Protein AF-A0A7X9C3J2-F1 (afdb_monomer_lite)

Sequence (132 aa):
MGRQAVDTYNKCHPKYGDTINPFNKTVDPSEFSPTLTTRPEGFKTAILPITSNYRLRKLTPKECWRLMGFRDEDIDKCYELKVSDSQLYKQAGNSIITYCIALLMEHLYKAQYDNTYVCTDEKILNNRRRIL

Foldseek 3Di:
DDPLQVVLCVVPVDDALWFAQSVVSDIHPPSDQPQQALDPVDPRRGQGQHDPVRDTDGDFLQRLCVSLVDDSVVVVVVVVVVPDSSVSSNCSNPGHRPVVVQQVVQVVCCVPPNVPRQGPVNVVVVVVVVVD

Secondary structure (DSSP, 8-state):
--HHHHHHHHHH-PPTTPEEETTTTEEE-SSSPPPP---TT---S-EEE-STT--EEEPPHHHHHHHTT--HHHHHHHHHTT--HHHHHHHHHHPPPHHHHHHHHHHHHHHHT-TT---HHHHHHHHHTT--

Radius of gyration: 18.85 Å; chains: 1; bounding box: 46×41×49 Å

pLDDT: mean 80.95, std 13.97, range [46.06, 97.5]

Structure (mmCIF, N/CA/C/O backbone):
data_AF-A0A7X9C3J2-F1
#
_entry.id   AF-A0A7X9C3J2-F1
#
loop_
_atom_site.group_PDB
_atom_site.id
_atom_site.type_symbol
_atom_site.label_atom_id
_atom_site.label_alt_id
_atom_site.label_comp_id
_atom_site.label_asym_id
_atom_site.label_entity_id
_atom_site.label_seq_id
_atom_site.pdbx_PDB_ins_code
_atom_site.Cartn_x
_atom_site.Cartn_y
_atom_site.Cartn_z
_atom_site.occupancy
_atom_site.B_iso_or_equiv
_atom_site.auth_seq_id
_atom_site.auth_comp_id
_atom_site.auth_asym_id
_atom_site.auth_atom_id
_atom_site.pdbx_PDB_model_num
ATOM 1 N N . MET A 1 1 ? -12.544 3.944 18.042 1.00 55.84 1 MET A N 1
ATOM 2 C CA . MET A 1 1 ? -11.863 4.920 17.159 1.00 55.84 1 MET A CA 1
ATOM 3 C C . MET A 1 1 ? -11.459 6.120 18.009 1.00 55.84 1 MET A C 1
ATOM 5 O O . MET A 1 1 ? -12.185 6.426 18.942 1.00 55.84 1 MET A O 1
ATOM 9 N N . GLY A 1 2 ? -10.278 6.711 17.799 1.00 65.25 2 GLY A N 1
ATOM 10 C CA . GLY A 1 2 ? -9.733 7.712 18.727 1.00 65.25 2 GLY A CA 1
ATOM 11 C C . GLY A 1 2 ? -10.494 9.038 18.675 1.00 65.25 2 GLY A C 1
ATOM 12 O O . GLY A 1 2 ? -10.713 9.555 17.585 1.00 65.25 2 GLY A O 1
ATOM 13 N N . ARG A 1 3 ? -10.843 9.592 19.844 1.00 71.69 3 ARG A N 1
ATOM 14 C CA . ARG A 1 3 ? -11.525 10.893 20.025 1.00 71.69 3 ARG A CA 1
ATOM 15 C C . ARG A 1 3 ? -10.906 12.004 19.160 1.00 71.69 3 ARG A C 1
ATOM 17 O O . ARG A 1 3 ? -11.608 12.677 18.422 1.00 71.69 3 ARG A O 1
ATOM 24 N N . GLN A 1 4 ? -9.574 12.020 19.096 1.00 74.75 4 GLN A N 1
ATOM 25 C CA . GLN A 1 4 ? -8.766 12.934 18.280 1.00 74.75 4 GLN A CA 1
ATOM 26 C C . GLN A 1 4 ? -9.120 12.951 16.782 1.00 74.75 4 GLN A C 1
ATOM 28 O O . GLN A 1 4 ? -9.035 13.999 16.149 1.00 74.75 4 GLN A O 1
ATOM 33 N N . ALA A 1 5 ? -9.501 11.812 16.194 1.00 73.25 5 ALA A N 1
ATOM 34 C CA . ALA A 1 5 ? -9.855 11.743 14.775 1.00 73.25 5 ALA A CA 1
ATOM 35 C C . ALA A 1 5 ? -11.196 12.426 14.495 1.00 73.25 5 ALA A C 1
ATOM 37 O O . ALA A 1 5 ? -11.328 13.149 13.513 1.00 73.25 5 ALA A O 1
ATOM 38 N N . VAL A 1 6 ? -12.163 12.224 15.392 1.00 76.94 6 VAL A N 1
ATOM 39 C CA . VAL A 1 6 ? -13.481 12.866 15.333 1.00 76.94 6 VAL A CA 1
ATOM 40 C C . VAL A 1 6 ? -13.342 14.367 15.589 1.00 76.94 6 VAL A C 1
ATOM 42 O O . VAL A 1 6 ? -13.913 15.170 14.859 1.00 76.94 6 VAL A O 1
ATOM 45 N N . ASP A 1 7 ? -12.510 14.754 16.557 1.00 80.31 7 ASP A N 1
ATOM 46 C CA . ASP A 1 7 ? -12.231 16.164 16.849 1.00 80.31 7 ASP A CA 1
ATOM 47 C C . ASP A 1 7 ? -11.581 16.873 15.647 1.00 80.31 7 ASP A C 1
ATOM 49 O O . ASP A 1 7 ? -11.949 17.994 15.304 1.00 80.31 7 ASP A O 1
ATOM 53 N N . THR A 1 8 ? -10.636 16.205 14.974 1.00 78.19 8 THR A N 1
ATOM 54 C CA . THR A 1 8 ? -9.980 16.733 13.764 1.00 78.19 8 THR A CA 1
ATOM 55 C C . THR A 1 8 ? -10.974 16.871 12.614 1.00 78.19 8 THR A C 1
ATOM 57 O O . THR A 1 8 ? -11.003 17.899 11.942 1.00 78.19 8 THR A O 1
ATOM 60 N N . TYR A 1 9 ? -11.832 15.868 12.424 1.00 78.12 9 TYR A N 1
ATOM 61 C CA . TYR A 1 9 ? -12.887 15.892 11.417 1.00 78.12 9 TYR A CA 1
ATOM 62 C C . TYR A 1 9 ? -13.839 17.084 11.613 1.00 78.12 9 TYR A C 1
ATOM 64 O O . TYR A 1 9 ? -14.068 17.853 10.681 1.00 78.12 9 TYR A O 1
ATOM 72 N N . ASN A 1 10 ? -14.332 17.280 12.840 1.00 80.50 10 ASN A N 1
ATOM 73 C CA . ASN A 1 10 ? -15.254 18.370 13.170 1.00 80.50 10 ASN A CA 1
ATOM 74 C C . ASN A 1 10 ? -14.620 19.755 13.006 1.00 80.50 10 ASN A C 1
ATOM 76 O O . ASN A 1 10 ? -15.331 20.711 12.728 1.00 80.50 10 ASN A O 1
ATOM 80 N N . LYS A 1 11 ? -13.300 19.872 13.190 1.00 82.62 11 LYS A N 1
ATOM 81 C CA . LYS A 1 11 ? -12.580 21.141 13.040 1.00 82.62 11 LYS A CA 1
ATOM 82 C C . LYS A 1 11 ? -12.280 21.484 11.579 1.00 82.62 11 LYS A C 1
ATOM 84 O O . LYS A 1 11 ? -12.312 22.654 11.213 1.00 82.62 11 LYS A O 1
ATOM 89 N N . CYS A 1 12 ? -11.910 20.489 10.776 1.00 76.50 12 CYS A N 1
ATOM 90 C CA . CYS A 1 12 ? -11.359 20.710 9.439 1.00 76.50 12 CYS A CA 1
ATOM 91 C C . CYS A 1 12 ? -12.366 20.497 8.302 1.00 76.50 12 CYS A C 1
ATOM 93 O O . CYS A 1 12 ? -12.061 20.886 7.181 1.00 76.50 12 CYS A O 1
ATOM 95 N N . HIS A 1 13 ? -13.532 19.898 8.573 1.00 78.31 13 HIS A N 1
ATOM 96 C CA . HIS A 1 13 ? -14.576 19.600 7.581 1.00 78.31 13 HIS A CA 1
ATOM 97 C C . HIS A 1 13 ? -14.032 18.974 6.276 1.00 78.31 13 HIS A C 1
ATOM 99 O O . HIS A 1 13 ? -14.215 19.541 5.196 1.00 78.31 13 HIS A O 1
ATOM 105 N N . PRO A 1 14 ? -13.342 17.819 6.367 1.00 75.69 14 PRO A N 1
ATOM 106 C CA . PRO A 1 14 ? -12.722 17.174 5.214 1.00 75.69 14 PRO A CA 1
ATOM 107 C C . PRO A 1 14 ? -13.765 16.694 4.200 1.00 75.69 14 PRO A C 1
ATOM 109 O O . PRO A 1 14 ? -14.871 16.276 4.560 1.00 75.69 14 PRO A O 1
ATOM 112 N N . LYS A 1 15 ? -13.388 16.725 2.925 1.00 76.12 15 LYS A N 1
ATOM 113 C CA . LYS A 1 15 ? -14.177 16.206 1.808 1.00 76.12 15 LYS A CA 1
ATOM 114 C C . LYS A 1 15 ? -13.966 14.703 1.649 1.00 76.12 15 LYS A C 1
ATOM 116 O O . LYS A 1 15 ? -13.072 14.102 2.239 1.00 76.12 15 LYS A O 1
ATOM 121 N N . TYR A 1 16 ? -14.826 14.083 0.846 1.00 74.00 16 TYR A N 1
ATOM 122 C CA . TYR A 1 16 ? -14.656 12.688 0.452 1.00 74.00 16 TYR A CA 1
ATOM 123 C C . TYR A 1 16 ? -13.303 12.490 -0.246 1.00 74.00 16 TYR A C 1
ATOM 125 O O . TYR A 1 16 ? -12.976 13.248 -1.153 1.00 74.00 16 TYR A O 1
ATOM 133 N N . GLY A 1 17 ? -12.551 11.469 0.173 1.00 70.62 17 GLY A N 1
ATOM 134 C CA . GLY A 1 17 ? -11.214 11.169 -0.356 1.00 70.62 17 GLY A CA 1
ATOM 135 C C . GLY A 1 17 ? -10.057 11.805 0.420 1.00 70.62 17 GLY A C 1
ATOM 136 O O . GLY A 1 17 ? -8.933 11.322 0.309 1.00 70.62 17 GLY A O 1
ATOM 137 N N . ASP A 1 18 ? -10.319 12.803 1.268 1.00 76.69 18 ASP A N 1
ATOM 138 C CA . ASP A 1 18 ? -9.273 13.428 2.076 1.00 76.69 18 ASP A CA 1
ATOM 139 C C . ASP A 1 18 ? -8.725 12.459 3.132 1.00 76.69 18 ASP A C 1
ATOM 141 O O . ASP A 1 18 ? -9.468 11.724 3.789 1.00 76.69 18 ASP A O 1
ATOM 145 N N . THR A 1 19 ? -7.420 12.507 3.386 1.00 77.25 19 THR A N 1
ATOM 146 C CA . THR A 1 19 ? -6.831 11.727 4.475 1.00 77.25 19 THR A CA 1
ATOM 147 C C . THR A 1 19 ? -6.759 12.549 5.753 1.00 77.25 19 THR A C 1
ATOM 149 O O . THR A 1 19 ? -6.140 13.609 5.805 1.00 77.25 19 THR A O 1
ATOM 152 N N . ILE A 1 20 ? -7.347 12.039 6.835 1.00 76.38 20 ILE A N 1
ATOM 153 C CA . ILE A 1 20 ? -7.282 12.693 8.144 1.00 76.38 20 ILE A CA 1
ATOM 154 C C . ILE A 1 20 ? -6.069 12.166 8.897 1.00 76.38 20 ILE A C 1
ATOM 156 O O . ILE A 1 20 ? -5.928 10.956 9.092 1.00 76.38 20 ILE A O 1
ATOM 160 N N . ASN A 1 21 ? -5.239 13.085 9.388 1.00 76.31 21 ASN A N 1
ATOM 161 C CA . ASN A 1 21 ? -4.137 12.803 10.295 1.00 76.31 21 ASN A CA 1
ATOM 162 C C . ASN A 1 21 ? -4.512 13.242 11.725 1.00 76.31 21 ASN A C 1
ATOM 164 O O . ASN A 1 21 ? -4.369 14.417 12.077 1.00 76.31 21 ASN A O 1
ATOM 168 N N . PRO A 1 22 ? -4.958 12.312 12.594 1.00 70.56 22 PRO A N 1
ATOM 169 C CA . PRO A 1 22 ? -5.449 12.656 13.928 1.00 70.56 22 PRO A CA 1
ATOM 170 C C . PRO A 1 22 ? -4.363 13.160 14.877 1.00 70.56 22 PRO A C 1
ATOM 172 O O . PRO A 1 22 ? -4.672 13.850 15.844 1.00 70.56 22 PRO A O 1
ATOM 175 N N . PHE A 1 23 ? -3.103 12.782 14.641 1.00 71.50 23 PHE A N 1
ATOM 176 C CA . PHE A 1 23 ? -1.991 13.166 15.507 1.00 71.50 23 PHE A CA 1
ATOM 177 C C . PHE A 1 23 ? -1.625 14.633 15.315 1.00 71.50 23 PHE A C 1
ATOM 179 O O . PHE A 1 23 ? -1.527 15.379 16.286 1.00 71.50 23 PHE A O 1
ATOM 186 N N . ASN A 1 24 ? -1.487 15.045 14.055 1.00 72.69 24 ASN A N 1
ATOM 187 C CA . ASN A 1 24 ? -1.146 16.423 13.711 1.00 72.69 24 ASN A CA 1
ATOM 188 C C . ASN A 1 24 ? -2.385 17.326 13.638 1.00 72.69 24 ASN A C 1
ATOM 190 O O . ASN A 1 24 ? -2.246 18.539 13.513 1.00 72.69 24 ASN A O 1
ATOM 194 N N . LYS A 1 25 ? -3.592 16.750 13.746 1.00 74.94 25 LYS A N 1
ATOM 195 C CA . LYS A 1 25 ? -4.881 17.439 13.576 1.00 74.94 25 LYS A CA 1
ATOM 196 C C . LYS A 1 25 ? -4.974 18.160 12.227 1.00 74.94 25 LYS A C 1
ATOM 198 O O . LYS A 1 25 ? -5.505 19.266 12.144 1.00 74.94 25 LYS A O 1
ATOM 203 N N . THR A 1 26 ? -4.425 17.533 11.191 1.00 75.81 26 THR A N 1
ATOM 204 C CA . THR A 1 26 ? -4.413 18.043 9.819 1.00 75.81 26 THR A CA 1
ATOM 205 C C . THR A 1 26 ? -5.200 17.122 8.896 1.00 75.81 26 THR A C 1
ATOM 207 O O . THR A 1 26 ? -5.450 15.954 9.210 1.00 75.81 26 THR A O 1
ATOM 210 N N . VAL A 1 27 ? -5.583 17.667 7.746 1.00 77.19 27 VAL A N 1
ATOM 211 C CA . VAL A 1 27 ? -6.227 16.949 6.649 1.00 77.19 27 VAL A CA 1
ATOM 212 C C . VAL A 1 27 ? -5.351 17.114 5.417 1.00 77.19 27 VAL A C 1
ATOM 214 O O . VAL A 1 27 ? -4.864 18.213 5.156 1.00 77.19 27 VAL A O 1
ATOM 217 N N . ASP A 1 28 ? -5.130 16.021 4.701 1.00 77.44 28 ASP A N 1
ATOM 218 C CA . ASP A 1 28 ? -4.396 15.994 3.446 1.00 77.44 28 ASP A CA 1
ATOM 219 C C . ASP A 1 28 ? -5.386 15.819 2.278 1.00 77.44 28 ASP A C 1
ATOM 221 O O . ASP A 1 28 ? -6.055 14.781 2.218 1.00 77.44 28 ASP A O 1
ATOM 225 N N . PRO A 1 29 ? -5.510 16.815 1.379 1.00 76.81 29 PRO A N 1
ATOM 226 C CA . PRO 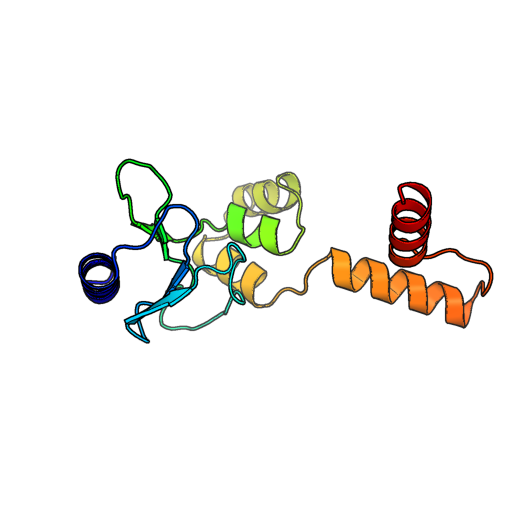A 1 29 ? -6.413 16.771 0.234 1.00 76.81 29 PRO A CA 1
ATOM 227 C C . PRO A 1 29 ? -5.780 16.119 -1.005 1.00 76.81 29 PRO A C 1
ATOM 229 O O . PRO A 1 29 ? -6.321 16.240 -2.099 1.00 76.81 29 PRO A O 1
ATOM 232 N N . SER A 1 30 ? -4.611 15.484 -0.884 1.00 70.25 30 SER A N 1
ATOM 233 C CA . SER A 1 30 ? -3.851 14.984 -2.035 1.00 70.25 30 SER A CA 1
ATOM 234 C C . SER A 1 30 ? -4.496 13.810 -2.780 1.00 70.25 30 SER A C 1
ATOM 236 O O . SER A 1 30 ? -3.909 13.357 -3.754 1.00 70.25 30 SER A O 1
ATOM 238 N N . GLU A 1 31 ? -5.657 13.298 -2.348 1.00 73.94 31 GLU A N 1
ATOM 239 C CA . GLU A 1 31 ? -6.332 12.076 -2.848 1.00 73.94 31 GLU A CA 1
ATOM 240 C C . GLU A 1 31 ? -5.480 10.789 -2.776 1.00 73.94 31 GLU A C 1
ATOM 242 O O . GLU A 1 31 ? -5.987 9.678 -2.950 1.00 73.94 31 GLU A O 1
ATOM 247 N N . PHE A 1 32 ? -4.188 10.910 -2.476 1.00 78.38 32 PHE A N 1
ATOM 248 C CA . PHE A 1 32 ? -3.250 9.816 -2.334 1.00 78.38 32 PHE A CA 1
ATOM 249 C C . PHE A 1 32 ? -3.244 9.289 -0.904 1.00 78.38 32 PHE A C 1
ATOM 251 O O . PHE A 1 32 ? -3.443 10.007 0.078 1.00 78.38 32 PHE A O 1
ATOM 258 N N . SER A 1 33 ? -2.972 7.992 -0.782 1.00 77.81 33 SER A N 1
ATOM 259 C CA . SER A 1 33 ? -2.754 7.393 0.527 1.00 77.81 33 SER A CA 1
ATOM 260 C C . SER A 1 33 ? -1.368 7.787 1.052 1.00 77.81 33 SER A C 1
ATOM 262 O O . SER A 1 33 ? -0.391 7.685 0.304 1.00 77.81 33 SER A O 1
ATOM 264 N N . PRO A 1 34 ? -1.238 8.197 2.325 1.00 79.75 34 PRO A N 1
ATOM 265 C CA . PRO A 1 34 ? 0.069 8.403 2.932 1.00 79.75 34 PRO A CA 1
ATOM 266 C C . PRO A 1 34 ? 0.793 7.066 3.130 1.00 79.75 34 PRO A C 1
ATOM 268 O O . PRO A 1 34 ? 0.196 5.989 3.081 1.00 79.75 34 PRO A O 1
ATOM 271 N N . THR A 1 35 ? 2.087 7.130 3.442 1.00 82.75 35 THR A N 1
ATOM 272 C CA . THR A 1 35 ? 2.902 5.939 3.700 1.00 82.75 35 THR A CA 1
ATOM 273 C C . THR A 1 35 ? 2.289 5.051 4.791 1.00 82.75 35 THR A C 1
ATOM 275 O O . THR A 1 35 ? 2.094 5.472 5.939 1.00 82.75 35 THR A O 1
ATOM 278 N N . LEU A 1 36 ? 2.028 3.789 4.442 1.00 82.38 36 LEU A N 1
ATOM 279 C CA . LEU A 1 36 ? 1.606 2.762 5.391 1.00 82.38 36 LEU A CA 1
ATOM 280 C C . LEU A 1 36 ? 2.763 2.472 6.355 1.00 82.38 36 LEU A C 1
ATOM 282 O O . 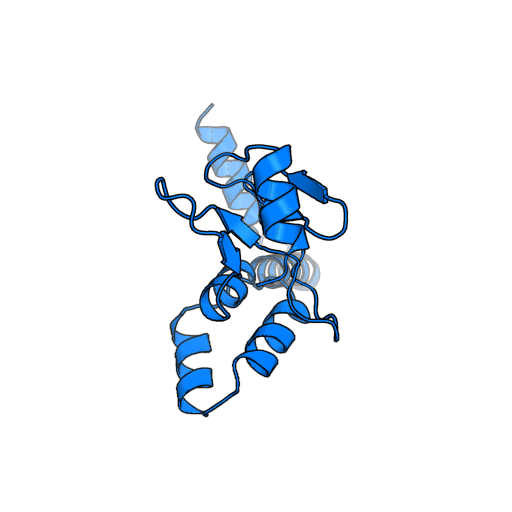LEU A 1 36 ? 3.885 2.230 5.929 1.00 82.38 36 LEU A O 1
ATOM 286 N N . THR A 1 37 ? 2.508 2.521 7.664 1.00 77.06 37 THR A N 1
ATOM 287 C CA . THR A 1 37 ? 3.561 2.393 8.687 1.00 77.06 37 THR A CA 1
ATOM 288 C C . THR A 1 37 ? 3.222 1.333 9.726 1.00 77.06 37 THR A C 1
ATOM 290 O O . THR A 1 37 ? 2.082 1.205 10.173 1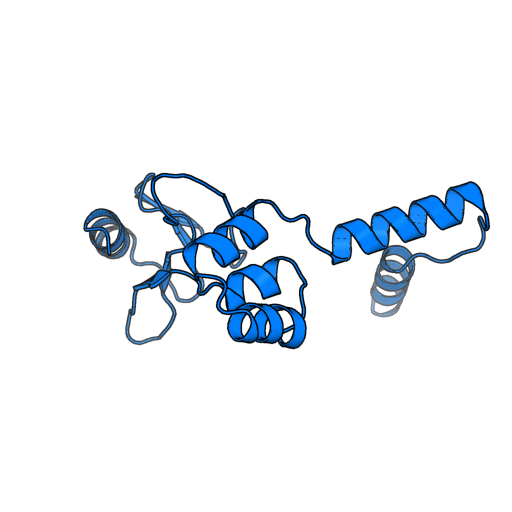.00 77.06 37 THR A O 1
ATOM 293 N N . THR A 1 38 ? 4.241 0.595 10.168 1.00 71.81 38 THR A N 1
ATOM 294 C CA . THR A 1 38 ? 4.147 -0.478 11.168 1.00 71.81 38 THR A CA 1
ATOM 295 C C . THR A 1 38 ? 4.404 0.032 12.583 1.00 71.81 38 THR A C 1
ATOM 297 O O . THR A 1 38 ? 5.296 -0.426 13.291 1.00 71.81 38 THR A O 1
ATOM 300 N N . ARG A 1 39 ? 3.625 1.020 13.039 1.00 63.16 39 ARG A N 1
ATOM 301 C CA . ARG A 1 39 ? 3.799 1.547 14.402 1.00 63.16 39 ARG A CA 1
ATOM 302 C C . ARG A 1 39 ? 3.096 0.665 15.453 1.00 63.16 39 ARG A C 1
ATOM 304 O O . ARG A 1 39 ? 1.935 0.303 15.246 1.00 63.16 39 ARG A O 1
ATOM 311 N N . PRO A 1 40 ? 3.745 0.369 16.601 1.00 47.91 40 PRO A N 1
ATOM 312 C CA . PRO A 1 40 ? 3.141 -0.376 17.713 1.00 47.91 40 PRO A CA 1
ATOM 313 C C . PRO A 1 40 ? 1.878 0.282 18.287 1.00 47.91 40 PRO A C 1
ATOM 315 O O . PRO A 1 40 ? 0.960 -0.418 18.700 1.00 47.91 40 PRO A O 1
ATOM 318 N N . GLU A 1 41 ? 1.782 1.617 18.245 1.00 53.25 41 GLU A N 1
ATOM 319 C CA . GLU A 1 41 ? 0.634 2.397 18.753 1.00 53.25 41 GLU A CA 1
ATOM 320 C C . GLU A 1 41 ? -0.607 2.390 17.838 1.00 53.25 41 GLU A C 1
ATOM 322 O O . GLU A 1 41 ? -1.527 3.207 17.970 1.00 53.25 41 GLU A O 1
ATOM 327 N N . GLY A 1 42 ? -0.647 1.431 16.915 1.00 47.44 42 GLY A N 1
ATOM 328 C CA . GLY A 1 42 ? -1.779 1.156 16.057 1.00 47.44 42 GLY A CA 1
ATOM 329 C C . GLY A 1 42 ? -1.831 2.055 14.828 1.00 47.44 42 GLY A C 1
ATOM 330 O O . GLY A 1 42 ? -1.518 3.242 14.857 1.00 47.44 42 GLY A O 1
ATOM 331 N N . PHE A 1 43 ? -2.309 1.463 13.735 1.00 50.50 43 PHE A N 1
ATOM 332 C CA . PHE A 1 43 ? -2.754 2.141 12.522 1.00 50.50 43 PHE A CA 1
ATOM 333 C C . PHE A 1 43 ? -3.595 3.382 12.869 1.00 50.50 43 PHE A C 1
ATOM 335 O O . PHE A 1 43 ? -4.786 3.253 13.171 1.00 50.50 43 PHE A O 1
ATOM 342 N N . LYS A 1 44 ? -3.006 4.580 12.868 1.00 51.78 44 LYS A N 1
ATOM 343 C CA . LYS A 1 44 ? -3.755 5.851 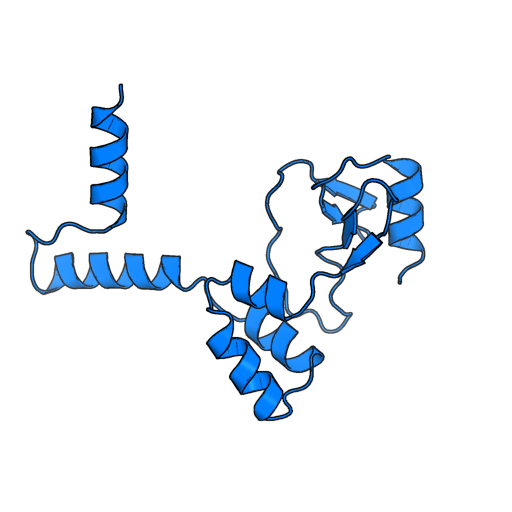12.902 1.00 51.78 44 LYS A CA 1
ATOM 344 C C . LYS A 1 44 ? -3.649 6.616 11.581 1.00 51.78 44 LYS A C 1
ATOM 346 O O . LYS A 1 44 ? -4.274 7.659 11.454 1.00 51.78 44 LYS A O 1
ATOM 351 N N . THR A 1 45 ? -2.894 6.102 10.614 1.00 50.84 45 THR A N 1
ATOM 352 C CA . THR A 1 45 ? -2.400 6.901 9.485 1.00 50.84 45 THR A CA 1
ATOM 353 C C . THR A 1 45 ? -3.270 6.855 8.231 1.00 50.84 45 THR A C 1
ATOM 355 O O . THR A 1 45 ? -2.912 7.466 7.241 1.00 50.84 45 THR A O 1
ATOM 358 N N . ALA A 1 46 ? -4.427 6.197 8.250 1.00 54.94 46 ALA A N 1
ATOM 359 C CA . ALA A 1 46 ? -5.384 6.332 7.154 1.00 54.94 46 ALA A CA 1
ATOM 360 C C . ALA A 1 46 ? -6.805 6.227 7.697 1.00 54.94 46 ALA A C 1
ATOM 362 O O . ALA A 1 46 ? -7.432 5.169 7.644 1.00 54.94 46 ALA A O 1
ATOM 363 N N . ILE A 1 47 ? -7.271 7.311 8.320 1.00 60.47 47 ILE A N 1
ATOM 364 C CA . ILE A 1 47 ? -8.695 7.502 8.573 1.00 60.47 47 ILE A CA 1
ATOM 365 C C . ILE A 1 47 ? -9.232 8.284 7.384 1.00 60.47 47 ILE A C 1
ATOM 367 O O . ILE A 1 47 ? -8.906 9.457 7.221 1.00 60.47 47 ILE A O 1
ATOM 371 N N . LEU A 1 48 ? -10.025 7.609 6.561 1.00 62.19 48 LEU A N 1
ATOM 372 C CA . LEU A 1 48 ? -10.682 8.219 5.413 1.00 62.19 48 LEU A CA 1
ATOM 373 C C . LEU A 1 48 ? -12.149 8.526 5.776 1.00 62.19 48 LEU A C 1
ATOM 375 O O . LEU A 1 48 ? -12.779 7.735 6.494 1.00 62.19 48 LEU A O 1
ATOM 379 N N . PRO A 1 49 ? -12.721 9.638 5.291 1.00 57.12 49 PRO A N 1
ATOM 380 C CA . PRO A 1 49 ? -14.156 9.827 5.154 1.00 57.12 49 PRO A CA 1
ATOM 381 C C . PRO A 1 49 ? -14.619 9.089 3.888 1.00 57.12 49 PRO A C 1
ATOM 383 O O . PRO A 1 49 ? -14.352 9.504 2.765 1.00 57.12 49 PRO A O 1
ATOM 386 N N . ILE A 1 50 ? -15.284 7.944 4.065 1.00 55.50 50 ILE A N 1
ATOM 387 C CA . ILE A 1 50 ? -15.493 6.965 2.973 1.00 55.50 50 ILE A CA 1
ATOM 388 C C . ILE A 1 50 ? -16.870 7.081 2.320 1.00 55.50 50 ILE A C 1
ATOM 390 O O . ILE A 1 50 ? -17.183 6.362 1.382 1.00 55.50 50 ILE A O 1
ATOM 394 N N . THR A 1 51 ? -17.733 7.975 2.790 1.00 52.59 51 THR A N 1
ATOM 395 C CA . THR A 1 51 ? -19.086 8.113 2.233 1.00 52.59 51 THR A CA 1
ATOM 396 C C . THR A 1 51 ? -19.628 9.519 2.445 1.00 52.59 51 THR A C 1
ATOM 398 O O . THR A 1 51 ? -19.223 10.208 3.382 1.00 52.59 51 THR A O 1
ATOM 401 N N . SER A 1 52 ? -20.630 9.884 1.641 1.00 53.78 52 SER A N 1
ATOM 402 C CA . SER A 1 52 ? -21.543 11.019 1.864 1.00 53.78 52 SER A CA 1
ATOM 403 C C . SER A 1 52 ? -22.169 11.045 3.267 1.00 53.78 52 SER A C 1
ATOM 405 O O . SER A 1 52 ? -22.666 12.076 3.700 1.00 53.78 52 SER A O 1
ATOM 407 N N . ASN A 1 53 ? -22.120 9.917 3.984 1.00 56.84 53 ASN A N 1
ATOM 408 C CA . ASN A 1 53 ? -22.672 9.729 5.323 1.00 56.84 53 ASN A CA 1
ATOM 409 C C . ASN A 1 53 ? -21.607 9.874 6.429 1.00 56.84 53 ASN A C 1
ATOM 411 O O . ASN A 1 53 ? -21.813 9.405 7.547 1.00 56.84 53 ASN A O 1
ATOM 415 N N . TYR A 1 54 ? -20.454 10.480 6.121 1.00 59.50 54 TYR A N 1
ATOM 416 C CA . TYR A 1 54 ? -19.451 10.924 7.098 1.00 59.50 54 TYR A CA 1
ATOM 417 C C . TYR A 1 54 ? -18.891 9.825 8.017 1.00 59.50 54 TYR A C 1
ATOM 419 O O . TYR A 1 54 ? -18.538 10.063 9.174 1.00 59.50 54 TYR A O 1
ATOM 427 N N . ARG A 1 55 ? -18.777 8.589 7.513 1.00 67.88 55 ARG A N 1
ATOM 428 C CA . ARG A 1 55 ? -18.218 7.481 8.296 1.00 67.88 55 ARG A CA 1
ATOM 429 C C . ARG A 1 55 ? -16.692 7.473 8.227 1.00 67.88 55 ARG A C 1
ATOM 431 O O . ARG A 1 55 ? -16.107 7.070 7.223 1.00 67.88 55 ARG A O 1
ATOM 438 N N . LEU A 1 56 ? -16.068 7.856 9.337 1.00 73.44 56 LEU A N 1
ATOM 439 C CA . LEU A 1 56 ? -14.637 7.695 9.582 1.00 73.44 56 LEU A CA 1
ATOM 440 C C . LEU A 1 56 ? -14.329 6.209 9.816 1.00 73.44 56 LEU A C 1
ATOM 442 O O . LEU A 1 56 ? -14.848 5.605 10.758 1.00 73.44 56 LEU A O 1
ATOM 446 N N . ARG A 1 57 ? -13.466 5.602 8.993 1.00 77.44 57 ARG A N 1
ATOM 447 C CA . ARG A 1 57 ? -12.888 4.272 9.277 1.00 77.44 57 ARG A CA 1
ATOM 448 C C . ARG A 1 57 ? -11.414 4.201 8.902 1.00 77.44 57 ARG A C 1
ATOM 450 O O . ARG A 1 57 ? -10.927 5.004 8.115 1.00 77.44 57 ARG A O 1
ATOM 457 N N . LYS A 1 58 ? -10.719 3.225 9.485 1.00 77.81 58 LYS A N 1
ATOM 458 C CA . LYS A 1 58 ? -9.376 2.849 9.041 1.00 77.81 58 LYS A CA 1
ATOM 459 C C . LYS A 1 58 ? -9.469 2.097 7.711 1.00 77.81 58 LYS A C 1
ATOM 461 O O . LYS A 1 58 ? -10.483 1.430 7.464 1.00 77.81 58 LYS A O 1
ATOM 466 N N . LEU A 1 59 ? -8.414 2.174 6.904 1.00 81.56 59 LEU A N 1
ATOM 467 C CA . LEU A 1 59 ? -8.197 1.212 5.823 1.00 81.56 59 LEU A CA 1
ATOM 468 C C . LEU A 1 59 ? -8.180 -0.209 6.387 1.00 81.56 59 LEU A C 1
ATOM 470 O O . LEU A 1 59 ? -7.634 -0.428 7.465 1.00 81.56 59 LEU A O 1
ATOM 474 N N . THR A 1 60 ? -8.803 -1.135 5.668 1.00 86.12 60 THR A N 1
ATOM 475 C CA . THR A 1 60 ? -8.787 -2.579 5.933 1.00 86.12 60 THR A CA 1
ATOM 476 C C . THR A 1 60 ? -7.457 -3.191 5.486 1.00 86.12 60 THR A C 1
ATOM 478 O O . THR A 1 60 ? -6.776 -2.596 4.644 1.00 86.12 60 THR A O 1
ATOM 481 N N . PRO A 1 61 ? -7.076 -4.392 5.966 1.00 88.38 61 PRO A N 1
ATOM 482 C CA . PRO A 1 61 ? -5.842 -5.027 5.511 1.00 88.38 61 PRO A CA 1
ATOM 483 C C . PRO A 1 61 ? -5.843 -5.252 3.994 1.00 88.38 61 PRO A C 1
ATOM 485 O O . PRO A 1 61 ? -4.840 -4.982 3.342 1.00 88.38 61 PRO A O 1
ATOM 488 N N . LYS A 1 62 ? -6.994 -5.629 3.417 1.00 89.81 62 LYS A N 1
ATOM 489 C CA . LYS A 1 62 ? -7.176 -5.800 1.966 1.00 89.81 62 LYS A CA 1
ATOM 490 C C . LYS A 1 62 ? -6.888 -4.527 1.181 1.00 89.81 62 LYS A C 1
ATOM 492 O O . LYS A 1 62 ? -6.153 -4.563 0.201 1.00 89.81 62 LYS A O 1
ATOM 497 N N . GLU A 1 63 ? -7.385 -3.383 1.641 1.00 88.38 63 GLU A N 1
ATOM 498 C CA . GLU A 1 63 ? -7.074 -2.096 1.009 1.00 88.38 63 GLU A CA 1
ATOM 499 C C . GLU A 1 63 ? -5.589 -1.739 1.129 1.00 88.38 63 GLU A C 1
ATOM 501 O O . GLU A 1 63 ? -4.995 -1.277 0.160 1.00 88.38 63 GLU A O 1
ATOM 506 N N . CYS A 1 64 ? -4.960 -2.001 2.279 1.00 88.56 64 CYS A N 1
ATOM 507 C CA . CYS A 1 64 ? -3.525 -1.778 2.456 1.00 88.56 64 CYS A CA 1
ATOM 508 C C . CYS A 1 64 ? -2.667 -2.652 1.529 1.00 88.56 64 CYS A C 1
ATOM 510 O O . CYS A 1 64 ? -1.672 -2.178 0.992 1.00 88.56 64 CYS A O 1
ATOM 512 N N . TRP A 1 65 ? -3.053 -3.908 1.311 1.00 92.19 65 TRP A N 1
ATOM 513 C CA . TRP A 1 65 ? -2.359 -4.813 0.391 1.00 92.19 65 TRP A CA 1
ATOM 514 C C . TRP A 1 65 ? -2.519 -4.386 -1.067 1.00 92.19 65 TRP A C 1
ATOM 516 O O . TR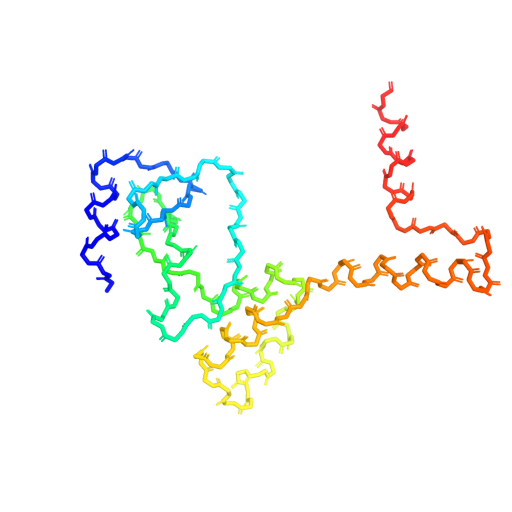P A 1 65 ? -1.538 -4.373 -1.811 1.00 92.19 65 TRP A O 1
ATOM 526 N N . ARG A 1 66 ? -3.721 -3.944 -1.452 1.00 91.25 66 ARG A N 1
ATOM 527 C CA . ARG A 1 66 ? -3.963 -3.357 -2.777 1.00 91.25 66 ARG A CA 1
ATOM 528 C C . ARG A 1 66 ? -3.105 -2.118 -3.019 1.00 91.25 66 ARG A C 1
ATOM 530 O O . ARG A 1 66 ? -2.547 -1.983 -4.103 1.00 91.25 66 ARG A O 1
ATOM 537 N N . LEU A 1 67 ? -2.949 -1.245 -2.017 1.00 89.44 67 LEU A N 1
ATOM 538 C CA . LEU A 1 67 ? -2.059 -0.078 -2.112 1.00 89.44 67 LEU A CA 1
ATOM 539 C C . LEU A 1 67 ? -0.596 -0.478 -2.349 1.00 89.44 67 LEU A C 1
ATOM 541 O O . LEU A 1 67 ? 0.110 0.211 -3.079 1.00 89.44 67 LEU A O 1
ATOM 545 N N . MET A 1 68 ? -0.156 -1.606 -1.785 1.00 92.12 68 MET A N 1
ATOM 546 C CA . MET A 1 68 ? 1.178 -2.161 -2.045 1.00 92.12 68 MET A CA 1
ATOM 547 C C . MET A 1 68 ? 1.278 -2.929 -3.375 1.00 92.12 68 MET A C 1
ATOM 549 O O . MET A 1 68 ? 2.361 -3.382 -3.734 1.00 92.12 68 MET A O 1
ATOM 553 N N . GLY A 1 69 ? 0.182 -3.048 -4.131 1.00 91.94 69 GLY A N 1
ATOM 554 C CA . GLY A 1 69 ? 0.141 -3.704 -5.438 1.00 91.94 69 GLY A CA 1
ATOM 555 C C . GLY A 1 69 ? 0.035 -5.230 -5.385 1.00 91.94 69 GLY A C 1
ATOM 556 O O . GLY A 1 69 ? 0.368 -5.895 -6.366 1.00 91.94 69 GLY A O 1
ATOM 557 N N . PHE A 1 70 ? -0.412 -5.795 -4.261 1.00 93.75 70 PHE A N 1
ATOM 558 C CA . PHE A 1 70 ? -0.790 -7.208 -4.189 1.00 93.75 70 PHE A CA 1
ATOM 559 C C . PHE A 1 70 ? -2.189 -7.431 -4.752 1.00 93.75 70 PHE A C 1
ATOM 561 O O . PHE A 1 70 ? -3.043 -6.538 -4.708 1.00 93.75 70 PHE A O 1
ATOM 568 N N . ARG A 1 71 ? -2.432 -8.642 -5.258 1.00 94.31 71 ARG A N 1
ATOM 569 C CA . ARG A 1 71 ? -3.754 -9.029 -5.742 1.00 94.31 71 ARG A CA 1
ATOM 570 C C . ARG A 1 71 ? -4.631 -9.498 -4.589 1.00 94.31 71 ARG A C 1
ATOM 572 O O . ARG A 1 71 ? -4.146 -9.893 -3.528 1.00 94.31 71 ARG A O 1
ATOM 579 N N . ASP A 1 72 ? -5.936 -9.486 -4.822 1.00 94.12 72 ASP A N 1
ATOM 580 C CA . ASP A 1 72 ? -6.905 -9.925 -3.824 1.00 94.12 72 ASP A CA 1
ATOM 581 C C . ASP A 1 72 ? -6.743 -11.404 -3.472 1.00 94.12 72 ASP A C 1
ATOM 583 O O . ASP A 1 72 ? -6.880 -11.765 -2.306 1.00 94.12 72 ASP A O 1
ATOM 587 N N . GLU A 1 73 ? -6.363 -12.246 -4.436 1.00 95.81 73 GLU A N 1
ATOM 588 C CA . GLU A 1 73 ? -6.163 -13.672 -4.172 1.00 95.81 73 GLU A CA 1
ATOM 589 C C . GLU A 1 73 ? -4.982 -13.921 -3.225 1.00 95.81 73 GLU A C 1
ATOM 591 O O . GLU A 1 73 ? -4.960 -14.922 -2.510 1.00 95.81 73 GLU A O 1
ATOM 596 N N . ASP A 1 74 ? -3.988 -13.027 -3.211 1.00 94.38 74 ASP A N 1
ATOM 597 C CA . ASP A 1 74 ? -2.807 -13.171 -2.362 1.00 94.38 74 ASP A CA 1
ATOM 598 C C . ASP A 1 74 ? -3.162 -12.916 -0.889 1.00 94.38 74 ASP A C 1
ATOM 600 O O . ASP A 1 74 ? -2.727 -13.668 -0.016 1.00 94.38 74 ASP A O 1
ATOM 604 N N . ILE A 1 75 ? -4.015 -11.923 -0.606 1.00 93.56 75 ILE A N 1
ATOM 605 C CA . ILE A 1 75 ? -4.486 -11.681 0.765 1.00 93.56 75 ILE A CA 1
ATOM 606 C C . ILE A 1 75 ? -5.552 -12.692 1.203 1.00 93.56 75 ILE A C 1
ATOM 608 O O . ILE A 1 75 ? -5.557 -13.101 2.364 1.00 93.56 75 ILE A O 1
ATOM 612 N N . ASP A 1 76 ? -6.420 -13.139 0.293 1.00 95.06 76 ASP A N 1
ATOM 613 C CA . ASP A 1 76 ? -7.462 -14.121 0.610 1.00 95.06 76 ASP A CA 1
ATOM 614 C C . ASP A 1 76 ? -6.831 -15.450 1.079 1.00 95.06 76 ASP A C 1
ATOM 616 O O . ASP A 1 76 ? -7.247 -16.007 2.096 1.00 95.06 76 ASP A O 1
ATOM 620 N N . LYS A 1 77 ? -5.708 -15.868 0.477 1.00 96.00 77 LYS A N 1
ATOM 621 C CA . LYS A 1 77 ? -4.888 -16.990 0.979 1.00 96.00 77 LYS A CA 1
ATOM 622 C C . LYS A 1 77 ? -4.341 -16.759 2.388 1.00 96.00 77 LYS A C 1
ATOM 624 O O . LYS A 1 77 ? -4.283 -17.684 3.195 1.00 96.00 77 LYS A O 1
ATOM 629 N N . CYS A 1 78 ? -3.921 -15.539 2.727 1.00 94.12 78 CYS A N 1
ATOM 630 C CA . CYS A 1 78 ? -3.457 -15.251 4.085 1.00 94.12 78 CYS A CA 1
ATOM 631 C C . CYS A 1 78 ? -4.597 -15.339 5.113 1.00 94.12 78 CYS A C 1
ATOM 633 O O . CYS A 1 78 ? -4.370 -15.778 6.244 1.00 94.12 78 CYS A O 1
ATOM 635 N N . TYR A 1 79 ? -5.820 -14.974 4.719 1.00 93.06 79 TYR A N 1
ATOM 636 C CA . TYR A 1 79 ? -7.008 -15.179 5.545 1.00 93.06 79 TYR A CA 1
ATOM 637 C C . TYR A 1 79 ? -7.327 -16.666 5.741 1.00 93.06 79 TYR A C 1
ATOM 639 O O . TYR A 1 79 ? -7.609 -17.075 6.868 1.00 93.06 79 TYR A O 1
ATOM 647 N N . GLU A 1 80 ? -7.208 -17.491 4.696 1.00 95.31 80 GLU A N 1
ATOM 648 C CA . GLU A 1 80 ? -7.361 -18.954 4.790 1.00 95.31 80 GLU A CA 1
ATOM 649 C C . GLU A 1 80 ? -6.356 -19.580 5.770 1.00 95.31 80 GLU A C 1
ATOM 651 O O . GLU A 1 80 ? -6.705 -20.462 6.559 1.00 95.31 80 GLU A O 1
ATOM 656 N N . LEU A 1 81 ? -5.126 -19.057 5.801 1.00 95.38 81 LEU A N 1
ATOM 657 C CA . LEU A 1 81 ? -4.080 -19.438 6.757 1.00 95.38 81 LEU A CA 1
ATOM 658 C C . LEU A 1 81 ? -4.300 -18.891 8.181 1.00 95.38 81 LEU A C 1
ATOM 660 O O . LEU A 1 81 ? -3.452 -19.089 9.052 1.00 95.38 81 LEU A O 1
ATOM 664 N N . LYS A 1 82 ? -5.427 -18.217 8.445 1.00 93.88 82 LYS A N 1
ATOM 665 C CA . LYS A 1 82 ? -5.788 -17.621 9.744 1.00 93.88 82 LYS A CA 1
ATOM 666 C C . LYS A 1 82 ? -4.770 -16.594 10.254 1.00 93.88 82 LYS A C 1
ATOM 668 O O . LYS A 1 82 ? -4.590 -16.434 11.465 1.00 93.88 82 LYS A O 1
ATOM 673 N N . VAL A 1 83 ? -4.108 -15.871 9.350 1.00 92.38 83 VAL A N 1
ATOM 674 C CA . VAL A 1 83 ? -3.244 -14.747 9.729 1.00 92.38 83 VAL A CA 1
ATOM 675 C C . VAL A 1 83 ? -4.113 -13.629 10.311 1.00 92.38 83 VAL A C 1
ATOM 677 O O . VAL A 1 83 ? -5.133 -13.254 9.740 1.00 92.38 83 VAL A O 1
ATOM 680 N N . SER A 1 84 ? -3.724 -13.086 11.467 1.00 89.06 84 SER A N 1
ATOM 681 C CA . SER A 1 84 ? -4.492 -12.006 12.101 1.00 89.06 84 SER A CA 1
ATOM 682 C C . SER A 1 84 ? -4.369 -10.689 11.334 1.00 89.06 84 SER A C 1
ATOM 684 O O . SER A 1 84 ? -3.297 -10.360 10.822 1.00 89.06 84 SER A O 1
ATOM 686 N N . ASP A 1 85 ? -5.426 -9.873 11.358 1.00 87.44 85 ASP A N 1
ATOM 687 C CA . ASP A 1 85 ? -5.435 -8.540 10.739 1.00 87.44 85 ASP A CA 1
ATOM 688 C C . ASP A 1 85 ? -4.237 -7.690 11.172 1.00 87.44 85 ASP A C 1
ATOM 690 O O . ASP A 1 85 ? -3.591 -7.046 10.350 1.00 87.44 85 ASP A O 1
ATOM 694 N N . SER A 1 86 ? -3.882 -7.733 12.459 1.00 85.62 86 SER A N 1
ATOM 695 C CA . SER A 1 86 ? -2.717 -7.027 13.004 1.00 85.62 86 SER A CA 1
ATOM 696 C C . SER A 1 86 ? -1.406 -7.412 12.314 1.00 85.62 86 SER A C 1
ATOM 698 O O . SER A 1 86 ? -0.533 -6.561 12.155 1.00 85.62 86 SER A O 1
ATOM 700 N N . GLN A 1 87 ? -1.249 -8.677 11.916 1.00 88.75 87 GLN A N 1
ATOM 701 C CA . GLN A 1 87 ? -0.073 -9.140 11.179 1.00 88.75 87 GLN A CA 1
ATOM 702 C C . GLN A 1 87 ? -0.156 -8.772 9.699 1.00 88.75 87 GLN A C 1
ATOM 704 O O . GLN A 1 87 ? 0.834 -8.290 9.162 1.00 88.75 87 GLN A O 1
ATOM 709 N N . LEU A 1 88 ? -1.326 -8.886 9.065 1.00 89.81 88 LEU A N 1
ATOM 710 C CA . LEU A 1 88 ? -1.524 -8.468 7.669 1.00 89.81 88 LEU A CA 1
ATOM 711 C C . LEU A 1 88 ? -1.218 -6.981 7.468 1.00 89.81 88 LEU A C 1
ATOM 713 O O . LEU A 1 88 ? -0.553 -6.594 6.510 1.00 89.81 88 LEU A O 1
ATOM 717 N N . TYR A 1 89 ? -1.649 -6.149 8.413 1.00 87.56 89 TYR A N 1
ATOM 718 C CA . TYR A 1 89 ? -1.316 -4.731 8.475 1.00 87.56 89 TYR A CA 1
ATOM 719 C C . TYR A 1 89 ? 0.193 -4.482 8.593 1.00 87.56 89 TYR A C 1
ATOM 721 O O . TYR A 1 89 ? 0.727 -3.590 7.932 1.00 87.56 89 TYR A O 1
ATOM 729 N N . LYS A 1 90 ? 0.892 -5.264 9.428 1.00 87.25 90 LYS A N 1
ATOM 730 C CA . LYS A 1 90 ? 2.352 -5.171 9.571 1.00 87.25 90 LYS A CA 1
ATOM 731 C C . LYS A 1 90 ? 3.078 -5.617 8.306 1.00 87.25 90 LYS A C 1
ATOM 733 O O . LYS A 1 90 ? 4.028 -4.964 7.895 1.00 87.25 90 LYS A O 1
ATOM 738 N N . GLN A 1 91 ? 2.623 -6.698 7.685 1.00 90.06 91 GLN A N 1
ATOM 739 C CA . GLN A 1 91 ? 3.178 -7.196 6.431 1.00 90.06 91 GLN A CA 1
ATOM 740 C C . GLN A 1 91 ? 3.030 -6.152 5.326 1.00 90.06 91 GLN A C 1
ATOM 742 O O . GLN A 1 91 ? 4.021 -5.828 4.685 1.00 90.06 91 GLN A O 1
ATOM 747 N N . ALA A 1 92 ? 1.849 -5.540 5.191 1.00 89.12 92 ALA A N 1
ATOM 748 C CA . ALA A 1 92 ? 1.645 -4.446 4.250 1.00 89.12 92 ALA A CA 1
ATOM 749 C C . ALA A 1 92 ? 2.581 -3.268 4.542 1.00 89.12 92 ALA A C 1
ATOM 751 O O . ALA A 1 92 ? 3.298 -2.837 3.654 1.00 89.12 92 ALA A O 1
ATOM 752 N N . GLY A 1 93 ? 2.625 -2.768 5.782 1.00 86.06 93 GLY A N 1
ATOM 753 C CA . GLY A 1 93 ? 3.432 -1.590 6.123 1.00 86.06 93 GLY A CA 1
ATOM 754 C C . GLY A 1 93 ? 4.951 -1.791 6.032 1.00 86.06 93 GLY A C 1
ATOM 755 O O . GLY A 1 93 ? 5.670 -0.814 5.864 1.00 86.06 93 GLY A O 1
ATOM 756 N N . ASN A 1 94 ? 5.443 -3.028 6.154 1.00 89.56 94 ASN A N 1
ATOM 757 C CA . ASN A 1 94 ? 6.857 -3.366 5.948 1.00 89.56 94 ASN A CA 1
ATOM 758 C C . ASN A 1 94 ? 7.164 -3.772 4.497 1.00 89.56 94 ASN A C 1
ATOM 760 O O . ASN A 1 94 ? 8.322 -4.024 4.170 1.00 89.56 94 ASN A O 1
ATOM 764 N N . SER A 1 95 ? 6.141 -3.894 3.649 1.00 91.00 95 SER A N 1
ATOM 765 C CA . SER A 1 95 ? 6.310 -4.275 2.253 1.00 91.00 95 SER A CA 1
ATOM 766 C C . SER A 1 95 ? 6.853 -3.117 1.426 1.00 91.00 95 SER A C 1
ATOM 768 O O . SER A 1 95 ? 6.759 -1.944 1.786 1.00 91.00 95 SER A O 1
ATOM 770 N N . ILE A 1 96 ? 7.366 -3.473 0.258 1.00 91.56 96 ILE A N 1
ATOM 771 C CA . ILE A 1 96 ? 7.658 -2.551 -0.833 1.00 91.56 96 ILE A CA 1
ATOM 772 C C . ILE A 1 96 ? 6.535 -2.690 -1.868 1.00 91.56 96 ILE A C 1
ATOM 774 O O . ILE A 1 96 ? 5.949 -3.767 -2.007 1.00 91.56 96 ILE A O 1
ATOM 778 N N . ILE A 1 97 ? 6.226 -1.607 -2.583 1.00 93.44 97 ILE A N 1
ATOM 779 C CA . ILE A 1 97 ? 5.238 -1.614 -3.667 1.00 93.44 97 ILE A 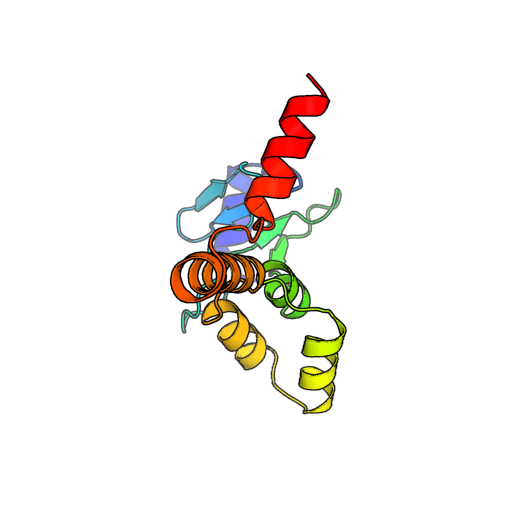CA 1
ATOM 780 C C . ILE A 1 97 ? 5.729 -2.540 -4.788 1.00 93.44 97 ILE A C 1
ATOM 782 O O . ILE A 1 97 ? 6.817 -2.337 -5.337 1.00 93.44 97 ILE A O 1
ATOM 786 N N . THR A 1 98 ? 4.918 -3.535 -5.151 1.00 93.12 98 THR A N 1
ATOM 787 C CA . THR A 1 98 ? 5.272 -4.571 -6.139 1.00 93.12 98 THR A CA 1
ATOM 788 C C . THR A 1 98 ? 5.637 -3.970 -7.497 1.00 93.12 98 THR A C 1
ATOM 790 O O . THR A 1 98 ? 6.626 -4.375 -8.106 1.00 93.12 98 THR A O 1
ATOM 793 N N . TYR A 1 99 ? 4.911 -2.936 -7.931 1.00 91.94 99 TYR A N 1
ATOM 794 C CA . TYR A 1 99 ? 5.174 -2.215 -9.178 1.00 91.94 99 TYR A CA 1
ATOM 795 C C . TYR A 1 99 ? 6.551 -1.537 -9.206 1.00 91.94 99 TYR A C 1
ATOM 797 O O . TYR A 1 99 ? 7.211 -1.536 -10.242 1.00 91.94 99 TYR A O 1
ATOM 805 N N . CYS A 1 100 ? 7.017 -0.995 -8.075 1.00 93.12 100 CYS A N 1
ATOM 806 C CA . CYS A 1 100 ? 8.342 -0.382 -7.993 1.00 93.12 100 CYS A CA 1
ATOM 807 C C . CYS A 1 100 ? 9.445 -1.433 -8.145 1.00 93.12 100 CYS A C 1
ATOM 809 O O . CYS A 1 100 ? 10.398 -1.209 -8.886 1.00 93.12 100 CYS A O 1
ATOM 811 N N . ILE A 1 101 ? 9.303 -2.590 -7.487 1.00 95.25 101 ILE A N 1
ATOM 812 C CA . ILE A 1 101 ? 10.262 -3.695 -7.632 1.00 95.25 101 ILE A CA 1
ATOM 813 C C . ILE A 1 101 ? 10.263 -4.217 -9.068 1.00 95.25 101 ILE A C 1
ATOM 815 O O . ILE A 1 101 ? 11.337 -4.408 -9.625 1.00 95.25 101 ILE A O 1
ATOM 819 N N . ALA A 1 102 ? 9.093 -4.410 -9.682 1.00 95.00 102 ALA A N 1
ATOM 820 C CA . ALA A 1 102 ? 9.004 -4.875 -11.065 1.00 95.00 102 ALA A CA 1
ATOM 821 C C . ALA A 1 102 ? 9.787 -3.959 -12.021 1.00 95.00 102 ALA A C 1
ATOM 823 O O . ALA A 1 102 ? 10.623 -4.442 -12.779 1.00 95.00 102 ALA A O 1
ATOM 824 N N . LEU A 1 103 ? 9.606 -2.638 -11.910 1.00 95.81 103 LEU A N 1
ATOM 825 C CA . LEU A 1 103 ? 10.351 -1.665 -12.712 1.00 95.81 103 LEU A CA 1
ATOM 826 C C . LEU A 1 103 ? 11.858 -1.697 -12.432 1.00 95.81 103 LEU A C 1
ATOM 828 O O . LEU A 1 103 ? 12.652 -1.687 -13.370 1.00 95.81 103 LEU A O 1
ATOM 832 N N . LEU A 1 104 ? 12.272 -1.769 -11.163 1.00 96.31 104 LEU A N 1
ATOM 833 C CA . LEU A 1 104 ? 13.693 -1.884 -10.817 1.00 96.31 104 LEU A CA 1
ATOM 834 C C . LEU A 1 104 ? 14.323 -3.140 -11.431 1.00 96.31 104 LEU A C 1
ATOM 836 O O . LEU A 1 104 ? 15.431 -3.074 -11.956 1.00 96.31 104 LEU A O 1
ATOM 840 N N . MET A 1 105 ? 13.611 -4.268 -11.396 1.00 96.75 105 MET A N 1
ATOM 841 C CA . MET A 1 105 ? 14.075 -5.530 -11.971 1.00 96.75 105 MET A CA 1
ATOM 842 C C . MET A 1 105 ? 14.154 -5.472 -13.499 1.00 96.75 105 MET A C 1
ATOM 844 O O . MET A 1 105 ? 15.119 -5.972 -14.069 1.00 96.75 105 MET A O 1
ATOM 848 N N . GLU A 1 106 ? 13.187 -4.837 -14.163 1.00 96.19 106 GLU A N 1
ATOM 849 C CA . GLU A 1 106 ? 13.225 -4.604 -15.611 1.00 96.19 106 GLU A CA 1
ATOM 850 C C . GLU A 1 106 ? 14.448 -3.773 -16.028 1.00 96.19 106 GLU A C 1
ATOM 852 O O . GLU A 1 106 ? 15.177 -4.154 -16.945 1.00 96.19 106 GLU A O 1
ATOM 857 N N . HIS A 1 107 ? 14.719 -2.672 -15.321 1.00 96.06 107 HIS A N 1
ATOM 858 C CA . HIS A 1 107 ? 15.884 -1.820 -15.589 1.00 96.06 107 HIS A CA 1
ATOM 859 C C . HIS A 1 107 ? 17.206 -2.524 -15.279 1.00 96.06 107 HIS A C 1
ATOM 861 O O . HIS A 1 107 ? 18.172 -2.382 -16.030 1.00 96.06 107 HIS A O 1
ATOM 867 N N . LEU A 1 108 ? 17.248 -3.329 -14.215 1.00 97.44 108 LEU A N 1
ATOM 868 C CA . LEU A 1 108 ? 18.411 -4.156 -13.904 1.00 97.44 108 LEU A CA 1
ATOM 869 C C . LEU A 1 108 ? 18.669 -5.189 -15.009 1.00 97.44 108 LEU A C 1
ATOM 871 O O . LEU A 1 108 ? 19.809 -5.342 -15.445 1.00 97.44 108 LEU A O 1
ATOM 875 N N . TYR A 1 109 ? 17.620 -5.857 -15.497 1.00 96.69 109 TYR A N 1
ATOM 876 C CA . TYR A 1 109 ? 17.721 -6.811 -16.600 1.00 96.69 109 TYR A CA 1
ATOM 877 C C . TYR A 1 109 ? 18.238 -6.144 -17.877 1.00 96.69 109 TYR A C 1
ATOM 879 O O . TYR A 1 109 ? 19.170 -6.654 -18.501 1.00 96.69 109 TYR A O 1
ATOM 887 N N . LYS A 1 110 ? 17.689 -4.975 -18.223 1.00 96.88 110 LYS A N 1
ATOM 888 C CA . LYS A 1 110 ? 18.131 -4.185 -19.374 1.00 96.88 110 LYS A CA 1
ATOM 889 C C . LYS A 1 110 ? 19.623 -3.861 -19.299 1.00 96.88 110 LYS A C 1
ATOM 891 O O . LYS A 1 110 ? 20.349 -4.092 -20.257 1.00 96.88 110 LYS A O 1
ATOM 896 N N . ALA A 1 111 ? 20.084 -3.389 -18.142 1.00 96.06 111 ALA A N 1
ATOM 897 C CA . ALA A 1 111 ? 21.479 -3.012 -17.937 1.00 96.06 111 ALA A CA 1
ATOM 898 C C . ALA A 1 111 ? 22.451 -4.206 -17.953 1.00 96.06 111 ALA A C 1
ATOM 900 O O . ALA A 1 111 ? 23.607 -4.046 -18.344 1.00 96.06 111 ALA A O 1
ATOM 901 N N . GLN A 1 112 ? 22.016 -5.384 -17.494 1.00 97.50 112 GLN A N 1
ATOM 902 C CA . GLN A 1 112 ? 22.885 -6.558 -17.359 1.00 97.50 112 GLN A CA 1
ATOM 903 C C . GLN A 1 112 ? 22.889 -7.479 -18.583 1.00 97.50 112 GLN A C 1
ATOM 905 O O . GLN A 1 112 ? 23.925 -8.074 -18.874 1.00 97.50 112 GLN A O 1
ATOM 910 N N . TYR A 1 113 ? 21.754 -7.627 -19.272 1.00 96.31 113 TYR A N 1
ATOM 911 C CA . TYR A 1 113 ? 21.564 -8.688 -20.266 1.00 96.31 113 TYR A CA 1
ATOM 912 C C . TYR A 1 113 ? 21.135 -8.179 -21.642 1.00 96.31 113 TYR A C 1
ATOM 914 O O . TYR A 1 113 ? 21.675 -8.644 -22.644 1.00 96.31 113 TYR A O 1
ATOM 922 N N . ASP A 1 114 ? 20.182 -7.246 -21.714 1.00 95.62 114 ASP A N 1
ATOM 923 C CA . ASP A 1 114 ? 19.634 -6.768 -22.988 1.00 95.62 114 ASP A CA 1
ATOM 924 C C . ASP A 1 114 ? 19.352 -5.262 -22.962 1.00 95.62 114 ASP A C 1
ATOM 926 O O . ASP A 1 114 ? 18.269 -4.813 -22.590 1.00 95.62 114 ASP A O 1
ATOM 930 N N . ASN A 1 115 ? 20.311 -4.474 -23.452 1.00 93.25 115 ASN A N 1
ATOM 931 C CA . ASN A 1 115 ? 20.184 -3.017 -23.534 1.00 93.25 115 ASN A CA 1
ATOM 932 C C . ASN A 1 115 ? 19.063 -2.542 -24.480 1.00 93.25 115 ASN A C 1
ATOM 934 O O . ASN A 1 115 ? 18.704 -1.363 -24.448 1.00 93.25 115 ASN A O 1
ATOM 938 N N . THR A 1 116 ? 18.514 -3.420 -25.327 1.00 94.00 116 THR A N 1
ATOM 939 C CA . THR A 1 116 ? 17.399 -3.099 -26.233 1.00 94.00 116 THR A CA 1
ATOM 940 C C . THR A 1 116 ? 16.031 -3.354 -25.608 1.00 94.00 116 THR A C 1
ATOM 942 O O . THR A 1 116 ? 15.018 -2.913 -26.158 1.00 94.00 116 THR A O 1
ATOM 945 N N . TYR A 1 117 ? 15.988 -4.000 -24.439 1.00 94.12 117 TYR A N 1
ATOM 946 C CA . TYR A 1 117 ? 14.755 -4.223 -23.701 1.00 94.12 117 TYR A CA 1
ATOM 947 C C . TYR A 1 117 ? 14.060 -2.888 -23.394 1.00 94.12 117 TYR A C 1
ATOM 949 O O . TYR A 1 117 ? 14.671 -1.936 -22.903 1.00 94.12 117 TYR A O 1
ATOM 957 N N . VAL A 1 118 ? 12.760 -2.809 -23.687 1.00 92.62 118 VAL A N 1
ATOM 958 C CA . VAL A 1 118 ? 11.952 -1.614 -23.415 1.00 92.62 118 VAL A CA 1
ATOM 959 C C . VAL A 1 118 ? 11.180 -1.825 -22.120 1.00 92.62 118 VAL A C 1
ATOM 961 O O . VAL A 1 118 ? 10.237 -2.628 -22.076 1.00 92.62 118 VAL A O 1
ATOM 964 N N . CYS A 1 119 ? 11.564 -1.075 -21.089 1.00 93.31 119 CYS A N 1
ATOM 965 C CA . CYS A 1 119 ? 10.934 -1.127 -19.775 1.00 93.31 119 CYS A CA 1
ATOM 966 C C . CYS A 1 119 ? 9.497 -0.581 -19.819 1.00 93.31 119 CYS A C 1
ATOM 968 O O . CYS A 1 119 ? 9.094 0.172 -20.712 1.00 93.31 119 CYS A O 1
ATOM 970 N N . THR A 1 120 ? 8.686 -0.984 -18.851 1.00 92.56 120 THR A N 1
ATOM 971 C CA . THR A 1 120 ? 7.262 -0.659 -18.767 1.00 92.56 120 THR A CA 1
ATOM 972 C C . THR A 1 120 ? 7.023 0.848 -18.638 1.00 92.56 120 THR A C 1
ATOM 974 O O . THR A 1 120 ? 6.121 1.386 -19.283 1.00 92.56 120 THR A O 1
ATOM 977 N N . ASP A 1 121 ? 7.853 1.561 -17.880 1.00 92.06 121 ASP A N 1
ATOM 978 C CA . ASP A 1 121 ? 7.806 3.021 -17.760 1.00 92.06 121 ASP A CA 1
ATOM 979 C C . ASP A 1 121 ? 8.129 3.726 -19.089 1.00 92.06 121 ASP A C 1
ATOM 981 O O . ASP A 1 121 ? 7.418 4.654 -19.485 1.00 92.06 121 ASP A O 1
ATOM 985 N N . GLU A 1 122 ? 9.121 3.233 -19.835 1.00 91.06 122 GLU A N 1
ATOM 986 C CA . GLU A 1 122 ? 9.464 3.747 -21.167 1.00 91.06 122 GLU A CA 1
ATOM 987 C C . GLU A 1 122 ? 8.288 3.586 -22.143 1.00 91.06 122 GLU A C 1
ATOM 989 O O . GLU A 1 122 ? 7.956 4.514 -22.888 1.00 91.06 122 GLU A O 1
ATOM 994 N N . LYS A 1 123 ? 7.593 2.439 -22.103 1.00 90.94 123 LYS A N 1
ATOM 995 C CA . LYS A 1 123 ? 6.373 2.208 -22.899 1.00 90.94 123 LYS A CA 1
ATOM 996 C C . LYS A 1 123 ? 5.277 3.211 -22.545 1.00 90.94 123 LYS A C 1
ATOM 998 O O . LYS A 1 123 ? 4.672 3.784 -23.450 1.00 90.94 123 LYS A O 1
ATOM 1003 N N . ILE A 1 124 ? 5.036 3.455 -21.255 1.00 89.81 124 ILE A N 1
ATOM 1004 C CA . ILE A 1 124 ? 4.007 4.400 -20.792 1.00 89.81 124 ILE A CA 1
ATOM 1005 C C . ILE A 1 124 ? 4.315 5.825 -21.272 1.00 89.81 124 ILE A C 1
ATOM 1007 O O . ILE A 1 124 ? 3.426 6.502 -21.794 1.00 89.81 124 ILE A O 1
ATOM 1011 N N . LEU A 1 125 ? 5.563 6.282 -21.136 1.00 88.25 125 LEU A N 1
ATOM 1012 C CA . LEU A 1 125 ? 5.979 7.621 -21.570 1.00 88.25 125 LEU A CA 1
ATOM 1013 C C . LEU A 1 125 ? 5.860 7.796 -23.087 1.00 88.25 125 LEU A C 1
ATOM 1015 O O . LEU A 1 125 ? 5.353 8.818 -23.556 1.00 88.25 125 LEU A O 1
ATOM 1019 N N . ASN A 1 126 ? 6.265 6.784 -23.854 1.00 83.38 126 ASN A N 1
ATOM 1020 C CA . ASN A 1 126 ? 6.149 6.796 -25.309 1.00 83.38 126 ASN A CA 1
ATOM 1021 C C . ASN A 1 126 ? 4.690 6.812 -25.772 1.00 83.38 126 ASN A C 1
ATOM 1023 O O . ASN A 1 126 ? 4.365 7.488 -26.747 1.00 83.38 126 ASN A O 1
ATOM 1027 N N . ASN A 1 127 ? 3.796 6.127 -25.056 1.00 80.94 127 ASN A N 1
ATOM 1028 C CA . ASN A 1 127 ? 2.375 6.136 -25.380 1.00 80.94 127 ASN A CA 1
ATOM 1029 C C . ASN A 1 127 ? 1.709 7.474 -25.017 1.00 80.94 127 ASN A C 1
ATOM 1031 O O . ASN A 1 127 ? 0.890 7.971 -25.781 1.00 80.94 127 ASN A O 1
ATOM 1035 N N . ARG A 1 128 ? 2.106 8.115 -23.906 1.00 72.62 128 ARG A N 1
ATOM 1036 C CA . ARG A 1 128 ? 1.622 9.463 -23.543 1.00 72.62 128 ARG A CA 1
ATOM 1037 C C . ARG A 1 128 ? 2.046 10.540 -24.546 1.00 72.62 128 ARG A C 1
ATOM 1039 O O . ARG A 1 128 ? 1.270 11.450 -24.805 1.00 72.62 128 ARG A O 1
ATOM 1046 N N . ARG A 1 129 ? 3.238 10.425 -25.142 1.00 62.81 129 ARG A N 1
ATOM 1047 C CA . ARG A 1 129 ? 3.727 11.349 -26.185 1.00 62.81 129 ARG A CA 1
ATOM 1048 C C . ARG A 1 129 ? 3.022 11.207 -27.539 1.00 62.81 129 ARG A C 1
ATOM 1050 O O . ARG A 1 129 ? 3.182 12.088 -28.366 1.00 62.81 129 ARG A O 1
ATOM 1057 N N . ARG A 1 130 ? 2.278 10.121 -27.782 1.00 57.47 130 ARG A N 1
ATOM 1058 C CA . ARG A 1 130 ? 1.520 9.905 -29.033 1.00 57.47 130 ARG A CA 1
ATOM 1059 C C . ARG A 1 130 ? 0.102 10.488 -29.014 1.00 57.47 130 ARG A C 1
ATOM 1061 O O . ARG A 1 130 ? -0.569 10.438 -30.037 1.00 57.47 130 ARG A O 1
ATOM 1068 N N . ILE A 1 131 ? -0.368 10.962 -27.860 1.00 55.91 131 ILE A N 1
ATOM 1069 C CA . ILE A 1 131 ? -1.748 11.440 -27.644 1.00 55.91 131 ILE A CA 1
ATOM 1070 C C . ILE A 1 131 ? -1.786 12.983 -27.513 1.00 55.91 131 ILE A C 1
ATOM 1072 O O . ILE A 1 131 ? -2.844 13.568 -27.301 1.00 55.91 131 ILE A O 1
ATOM 1076 N N . LEU A 1 132 ? -0.635 13.645 -27.666 1.00 46.06 132 LEU A N 1
ATOM 1077 C CA . LEU A 1 132 ? -0.477 15.096 -27.808 1.00 46.06 132 LEU A CA 1
ATOM 1078 C C . LEU A 1 132 ? 0.016 15.401 -29.223 1.00 46.06 132 LEU A C 1
ATOM 1080 O O . LEU A 1 132 ? -0.393 16.451 -29.759 1.00 46.06 132 LEU A O 1
#